Protein AF-A0A7H9HVL0-F1 (afdb_monomer_lite)

Secondary structure (DSSP, 8-state):
-PPPHHHHHHHHHHHHHTT-HHHHHHHHHHHHHH-TT-HHHHHHHHHHHHHTT-HHHHHHHHHHHHHHHTTS---HHHHHHHHHHHHHHHHHHHTSPP------------S--GGGTT-

Radius of gyration: 23.2 Å; chains: 1; bounding box: 55×38×78 Å

Organism: NCBI:txid48254

InterPro domains:
  IPR011990 Tetratricopeptide-like helical domain superfamily [G3DSA:1.25.40.10] (3-116)
  IPR011990 Tetratricopeptide-like helical domain superfamily [SSF48452] (6-68)
  IPR019734 Tetratricopeptide repeat [SM00028] (5-38)
  IPR019734 Tetratricopeptide repeat [SM00028] (39-72)

Foldseek 3Di:
DPQDLVNLQVQLVVCVVVVVLVVSLVSLVVNCVRPVLALVSLLSNLVSCLSVLVLVVSLVSLVSSVVSCVVPDDDPVSVVSNVSSVVSNVSSVVSDPDPPDDPDPPDPPVDDPPVVVPD

Structure (mmCIF, N/CA/C/O backbone):
data_AF-A0A7H9HVL0-F1
#
_entry.id   AF-A0A7H9HVL0-F1
#
loop_
_atom_site.group_PDB
_atom_site.id
_atom_site.type_symbol
_atom_site.label_atom_id
_atom_site.label_alt_id
_atom_site.label_comp_id
_atom_site.label_asym_id
_atom_site.label_entity_id
_atom_site.label_seq_id
_atom_site.pdbx_PDB_ins_code
_atom_site.Cartn_x
_atom_site.Cartn_y
_atom_site.Cartn_z
_atom_site.occupancy
_atom_site.B_iso_or_equiv
_atom_site.auth_seq_id
_atom_site.auth_comp_id
_atom_site.auth_asym_id
_atom_site.auth_atom_id
_atom_site.pdbx_PDB_model_num
ATOM 1 N N . MET A 1 1 ? -5.605 -8.099 -24.402 1.00 42.94 1 MET A N 1
ATOM 2 C CA . MET A 1 1 ? -4.333 -7.391 -24.138 1.00 42.94 1 MET A CA 1
ATOM 3 C C . MET A 1 1 ? -3.933 -7.669 -22.699 1.00 42.94 1 MET A C 1
ATOM 5 O O . MET A 1 1 ? -4.710 -7.339 -21.813 1.00 42.94 1 MET A O 1
ATOM 9 N N . SER A 1 2 ? -2.788 -8.314 -22.465 1.00 61.78 2 SER A N 1
ATOM 10 C CA . SER A 1 2 ? -2.241 -8.453 -21.109 1.00 61.78 2 SER A CA 1
ATOM 11 C C . SER A 1 2 ? -1.819 -7.065 -20.620 1.00 61.78 2 SER A C 1
ATOM 13 O O . SER A 1 2 ? -1.015 -6.403 -21.275 1.00 61.78 2 SER A O 1
ATOM 15 N N . THR A 1 3 ? -2.424 -6.562 -19.547 1.00 77.12 3 THR A N 1
ATOM 16 C CA . THR A 1 3 ? -2.031 -5.280 -18.948 1.00 77.12 3 THR A CA 1
ATOM 17 C C . THR A 1 3 ? -0.738 -5.472 -18.165 1.00 77.12 3 THR A C 1
ATOM 19 O O . THR A 1 3 ? -0.702 -6.298 -17.257 1.00 77.12 3 THR A O 1
ATOM 22 N N . THR A 1 4 ? 0.314 -4.725 -18.505 1.00 94.56 4 THR A N 1
ATOM 23 C CA . THR A 1 4 ? 1.609 -4.786 -17.812 1.00 94.56 4 THR A CA 1
ATOM 24 C C . THR A 1 4 ? 1.547 -4.105 -16.444 1.00 94.56 4 THR A C 1
ATOM 26 O O . THR A 1 4 ? 0.678 -3.264 -16.195 1.00 94.56 4 THR A O 1
ATOM 29 N N . PHE A 1 5 ? 2.491 -4.440 -15.559 1.00 95.31 5 PHE A N 1
ATOM 30 C CA . PHE A 1 5 ? 2.599 -3.817 -14.238 1.00 95.31 5 PHE A CA 1
ATOM 31 C C . PHE A 1 5 ? 2.673 -2.287 -14.331 1.00 95.31 5 PHE A C 1
ATOM 33 O O . PHE A 1 5 ? 1.921 -1.594 -13.644 1.00 95.31 5 PHE A O 1
ATOM 40 N N . ASP A 1 6 ? 3.528 -1.761 -15.214 1.00 95.19 6 ASP A N 1
ATOM 41 C CA . ASP A 1 6 ? 3.696 -0.317 -15.387 1.00 95.19 6 ASP A CA 1
ATOM 42 C C . ASP A 1 6 ? 2.433 0.354 -15.927 1.00 95.19 6 ASP A C 1
ATOM 44 O O . ASP A 1 6 ? 2.021 1.378 -15.389 1.00 95.19 6 ASP A O 1
ATOM 48 N N . ALA A 1 7 ? 1.739 -0.263 -16.889 1.00 95.75 7 ALA A N 1
ATOM 49 C CA . ALA A 1 7 ? 0.478 0.274 -17.396 1.00 95.75 7 ALA A CA 1
ATOM 50 C C . ALA A 1 7 ? -0.607 0.333 -16.304 1.00 95.75 7 ALA A C 1
ATOM 52 O O . ALA A 1 7 ? -1.345 1.317 -16.210 1.00 95.75 7 ALA A O 1
ATOM 53 N N . CYS A 1 8 ? -0.705 -0.698 -15.456 1.00 96.19 8 CYS A N 1
ATOM 54 C CA . CYS A 1 8 ? -1.607 -0.688 -14.302 1.00 96.19 8 CYS A CA 1
ATOM 55 C C . CYS A 1 8 ? -1.212 0.400 -13.296 1.00 96.19 8 CYS A C 1
ATOM 57 O O . CYS A 1 8 ? -2.070 1.159 -12.845 1.00 96.19 8 CYS A O 1
ATOM 59 N N . LYS A 1 9 ? 0.082 0.526 -12.988 1.00 96.88 9 LYS A N 1
ATOM 60 C CA . LYS A 1 9 ? 0.606 1.517 -12.043 1.00 96.88 9 LYS A CA 1
ATOM 61 C C . LYS A 1 9 ? 0.334 2.939 -12.529 1.00 96.88 9 LYS A C 1
ATOM 63 O O . LYS A 1 9 ? -0.106 3.772 -11.740 1.00 96.88 9 LYS A O 1
ATOM 68 N N . ASP A 1 10 ? 0.543 3.218 -13.810 1.00 97.69 10 ASP A N 1
ATOM 69 C CA . ASP A 1 10 ? 0.347 4.549 -14.386 1.00 97.69 10 ASP A CA 1
ATOM 70 C C . ASP A 1 10 ? -1.133 4.939 -14.442 1.00 97.69 10 ASP A C 1
ATOM 72 O O . ASP A 1 10 ? -1.490 6.085 -14.138 1.00 97.69 10 ASP A O 1
ATOM 76 N N . ARG A 1 11 ? -2.019 3.977 -14.735 1.00 97.62 11 ARG A N 1
ATOM 77 C CA . ARG A 1 11 ? -3.471 4.176 -14.609 1.00 97.62 11 ARG A CA 1
ATOM 78 C C . ARG A 1 11 ? -3.879 4.429 -13.163 1.00 97.62 11 ARG A C 1
ATOM 80 O O . ARG A 1 11 ? -4.550 5.424 -12.905 1.00 97.62 11 ARG A O 1
ATOM 87 N N . GLY A 1 12 ? -3.393 3.622 -12.220 1.00 97.81 12 GLY A N 1
ATOM 88 C CA . GLY A 1 12 ? -3.626 3.825 -10.788 1.00 97.81 12 GLY A CA 1
ATOM 89 C C . GLY A 1 12 ? -3.175 5.209 -10.318 1.00 97.81 12 GLY A C 1
ATOM 90 O O . GLY A 1 12 ? -3.945 5.926 -9.684 1.00 97.81 12 GLY A O 1
ATOM 91 N N . ASN A 1 13 ? -1.980 5.647 -10.725 1.00 98.19 13 ASN A N 1
ATOM 92 C CA . ASN A 1 13 ? -1.452 6.980 -10.417 1.00 98.19 13 ASN A CA 1
ATOM 93 C C . ASN A 1 13 ? -2.310 8.103 -11.017 1.00 98.19 13 ASN A C 1
ATOM 95 O O . ASN A 1 13 ? -2.409 9.189 -10.446 1.00 98.19 13 ASN A O 1
ATOM 99 N N . THR A 1 14 ? -2.903 7.881 -12.188 1.00 98.44 14 THR A N 1
ATOM 100 C CA . THR A 1 14 ? -3.779 8.859 -12.845 1.00 98.44 14 THR A CA 1
ATOM 101 C C . THR A 1 14 ? -5.117 8.967 -12.120 1.00 98.44 14 THR A C 1
ATOM 103 O O . THR A 1 14 ? -5.498 10.071 -11.738 1.00 98.44 14 THR A O 1
ATOM 106 N N . CYS A 1 15 ? -5.768 7.842 -11.814 1.00 98.25 15 CYS A N 1
ATOM 107 C CA . CYS A 1 15 ? -6.984 7.823 -10.999 1.00 98.25 15 CYS A CA 1
ATOM 108 C C . CYS A 1 15 ? -6.742 8.450 -9.616 1.00 98.25 15 CYS A C 1
ATOM 110 O O . CYS A 1 15 ? -7.546 9.259 -9.159 1.00 98.25 15 CYS A O 1
ATOM 112 N N . PHE A 1 16 ? -5.600 8.153 -8.983 1.00 98.19 16 PHE A N 1
ATOM 113 C CA . PHE A 1 16 ? -5.240 8.705 -7.677 1.00 98.19 16 PHE A CA 1
ATOM 114 C C . PHE A 1 16 ? -5.085 10.229 -7.711 1.00 98.19 16 PHE A C 1
ATOM 116 O O . PHE A 1 16 ? -5.609 10.921 -6.841 1.00 98.19 16 PHE A O 1
ATOM 123 N N . ARG A 1 17 ? -4.395 10.770 -8.727 1.00 98.38 17 ARG A N 1
ATOM 124 C CA . ARG A 1 17 ? -4.251 12.226 -8.922 1.00 98.38 17 ARG A CA 1
ATOM 125 C C . ARG A 1 17 ? -5.597 12.914 -9.154 1.00 98.38 17 ARG A C 1
ATOM 127 O O . ARG A 1 17 ? -5.790 14.026 -8.679 1.00 98.38 17 ARG A O 1
ATOM 134 N N . ASN A 1 18 ? -6.532 12.220 -9.797 1.00 98.31 18 ASN A N 1
ATOM 135 C CA . ASN A 1 18 ? -7.906 12.680 -9.998 1.00 98.31 18 ASN A CA 1
ATOM 136 C C . ASN A 1 18 ? -8.810 12.455 -8.773 1.00 98.31 18 ASN A C 1
ATOM 138 O O . ASN A 1 18 ? -10.017 12.648 -8.867 1.00 98.31 18 ASN A O 1
ATOM 142 N N . GLN A 1 19 ? -8.250 12.027 -7.635 1.00 97.88 19 GLN A N 1
ATOM 143 C CA . GLN A 1 19 ? -8.974 11.701 -6.401 1.00 97.88 19 GLN A CA 1
ATOM 144 C C . GLN A 1 19 ? -10.007 10.569 -6.551 1.00 97.88 19 GLN A C 1
ATOM 146 O O . GLN A 1 19 ? -10.801 10.325 -5.643 1.00 97.88 19 GLN A O 1
ATOM 151 N N . ASN A 1 20 ? -9.968 9.817 -7.655 1.00 98.31 20 ASN A N 1
ATOM 152 C CA . ASN A 1 20 ? -10.786 8.625 -7.841 1.00 98.31 20 ASN A CA 1
ATOM 153 C C . ASN A 1 20 ? -10.122 7.422 -7.154 1.00 98.31 20 ASN A C 1
ATOM 155 O O . ASN A 1 20 ? -9.535 6.547 -7.795 1.00 98.31 20 ASN A O 1
ATOM 159 N N . TYR A 1 21 ? -10.164 7.410 -5.821 1.00 98.31 21 TYR A N 1
ATOM 160 C CA . TYR A 1 21 ? -9.428 6.438 -5.010 1.00 98.31 21 TYR A CA 1
ATOM 161 C C . TYR A 1 21 ? -9.948 5.002 -5.151 1.00 98.31 21 TYR A C 1
ATOM 163 O O . TYR A 1 21 ? -9.156 4.068 -5.040 1.00 98.31 21 TYR A O 1
ATOM 171 N N . LEU A 1 22 ? -11.244 4.812 -5.426 1.00 98.38 22 LEU A N 1
ATOM 172 C CA . LEU A 1 22 ? -11.819 3.485 -5.681 1.00 98.38 22 LEU A CA 1
ATOM 173 C C . LEU A 1 22 ? -11.258 2.881 -6.970 1.00 98.38 22 LEU A C 1
ATOM 175 O O . LEU A 1 22 ? -10.809 1.739 -6.975 1.00 98.38 22 LEU A O 1
ATOM 179 N N . GLU A 1 23 ? -11.226 3.654 -8.055 1.00 98.06 23 GLU A N 1
ATOM 180 C CA . GLU A 1 23 ? -10.666 3.169 -9.317 1.00 98.06 23 GLU A CA 1
ATOM 181 C C . GLU A 1 23 ? -9.142 3.003 -9.233 1.00 98.06 23 GLU A C 1
ATOM 183 O O . GLU A 1 23 ? -8.592 2.021 -9.734 1.00 98.06 23 GLU A O 1
ATOM 188 N N . ALA A 1 24 ? -8.451 3.914 -8.537 1.00 98.56 24 ALA A N 1
ATOM 189 C CA . ALA A 1 24 ? -7.021 3.778 -8.269 1.00 98.56 24 ALA A CA 1
ATOM 190 C C . ALA A 1 24 ? -6.709 2.469 -7.529 1.00 98.56 24 ALA A C 1
ATOM 192 O O . ALA A 1 24 ? -5.771 1.763 -7.904 1.00 98.56 24 ALA A O 1
ATOM 193 N N . LEU A 1 25 ? -7.526 2.115 -6.530 1.00 98.56 25 LEU A N 1
ATOM 194 C CA . LEU A 1 25 ? -7.403 0.864 -5.790 1.00 98.56 25 LEU A CA 1
ATOM 195 C C . LEU A 1 25 ? -7.520 -0.353 -6.717 1.00 98.56 25 LEU A C 1
ATOM 197 O O . LEU A 1 25 ? -6.644 -1.208 -6.676 1.00 98.56 25 LEU A O 1
ATOM 201 N N . VAL A 1 26 ? -8.511 -0.384 -7.617 1.00 98.31 26 VAL A N 1
ATOM 202 C CA . VAL A 1 26 ? -8.675 -1.475 -8.600 1.00 98.31 26 VAL A CA 1
ATOM 203 C C . VAL A 1 26 ? -7.428 -1.642 -9.473 1.00 98.31 26 VAL A C 1
ATOM 205 O O . VAL A 1 26 ? -7.001 -2.764 -9.756 1.00 98.31 26 VAL A O 1
ATOM 208 N N . TRP A 1 27 ? -6.817 -0.542 -9.916 1.00 98.31 27 TRP A N 1
ATOM 209 C CA . TRP A 1 27 ? -5.594 -0.609 -10.717 1.00 98.31 27 TRP A CA 1
ATOM 210 C C . TRP A 1 27 ? -4.381 -1.077 -9.911 1.00 98.31 27 TRP A C 1
ATOM 212 O O . TRP A 1 27 ? -3.589 -1.870 -10.423 1.00 98.31 27 TRP A O 1
ATOM 222 N N . TYR A 1 28 ? -4.241 -0.657 -8.654 1.00 98.25 28 TYR A N 1
ATOM 223 C CA . TYR A 1 28 ? -3.162 -1.150 -7.798 1.00 98.25 28 TYR A CA 1
ATOM 224 C C . TYR A 1 28 ? -3.370 -2.602 -7.348 1.00 98.25 28 TYR A C 1
ATOM 226 O O . TYR A 1 28 ? -2.385 -3.328 -7.244 1.00 98.25 28 TYR A O 1
ATOM 234 N N . ASP A 1 29 ? -4.606 -3.074 -7.180 1.00 98.19 29 ASP A N 1
ATOM 235 C CA . ASP A 1 29 ? -4.902 -4.497 -6.956 1.00 98.19 29 ASP A CA 1
ATOM 236 C C . ASP A 1 29 ? -4.469 -5.346 -8.162 1.00 98.19 29 ASP A C 1
ATOM 238 O O . ASP A 1 29 ? -3.901 -6.430 -8.003 1.00 98.19 29 ASP A O 1
ATOM 242 N N . LYS A 1 30 ? -4.631 -4.827 -9.388 1.00 97.75 30 LYS A N 1
ATOM 243 C CA . LYS A 1 30 ? -4.057 -5.460 -10.588 1.00 97.75 30 LYS A CA 1
ATOM 244 C C . LYS A 1 30 ? -2.528 -5.450 -10.568 1.00 97.75 30 LYS A C 1
ATOM 246 O O . LYS A 1 30 ? -1.935 -6.455 -10.941 1.00 97.75 30 LYS A O 1
ATOM 251 N N . CYS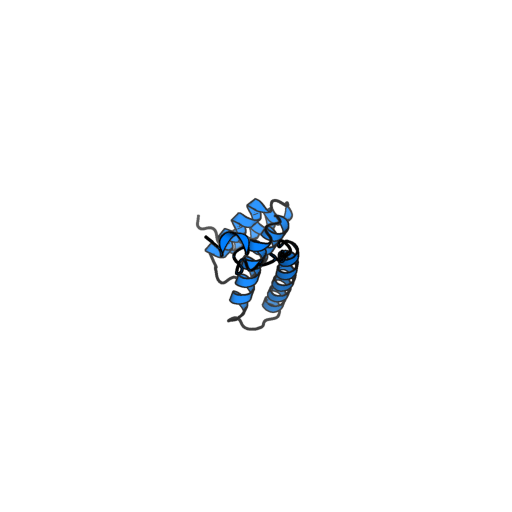 A 1 31 ? -1.878 -4.372 -10.115 1.00 97.56 31 CYS A N 1
ATOM 252 C CA . CYS A 1 31 ? -0.421 -4.368 -9.918 1.00 97.56 31 CYS A CA 1
ATOM 253 C C . CYS A 1 31 ? 0.022 -5.473 -8.953 1.00 97.56 31 CYS A C 1
ATOM 255 O O . CYS A 1 31 ? 0.956 -6.197 -9.274 1.00 97.56 31 CYS A O 1
ATOM 257 N N . VAL A 1 32 ? -0.665 -5.626 -7.814 1.00 97.50 32 VAL A N 1
ATOM 258 C CA . VAL A 1 32 ? -0.387 -6.694 -6.838 1.00 97.50 32 VAL A CA 1
ATOM 259 C C . VAL A 1 32 ? -0.635 -8.079 -7.441 1.00 97.50 32 VAL A C 1
ATOM 261 O O . VAL A 1 32 ? 0.120 -9.001 -7.169 1.00 97.50 32 VAL A O 1
ATOM 264 N N . SER A 1 33 ? -1.650 -8.234 -8.292 1.00 97.19 33 SER A N 1
ATOM 265 C CA . SER A 1 33 ? -1.929 -9.509 -8.971 1.00 97.19 33 SER A CA 1
ATOM 266 C C . SER A 1 33 ? -0.845 -9.885 -9.991 1.00 97.19 33 SER A C 1
ATOM 268 O O . SER A 1 33 ? -0.567 -11.064 -10.180 1.00 97.19 33 SER A O 1
ATOM 270 N N . ILE A 1 34 ? -0.244 -8.890 -10.656 1.00 96.94 34 ILE A N 1
ATOM 271 C CA . ILE A 1 34 ? 0.833 -9.086 -11.640 1.00 96.94 34 ILE A CA 1
ATOM 272 C C . ILE A 1 34 ? 2.172 -9.348 -10.941 1.00 96.94 34 ILE A C 1
ATOM 274 O O . ILE A 1 34 ? 2.900 -10.252 -11.338 1.00 96.94 34 ILE A O 1
ATOM 278 N N . ASP A 1 35 ? 2.494 -8.558 -9.916 1.00 96.31 35 ASP A N 1
ATOM 279 C CA . ASP A 1 35 ? 3.694 -8.718 -9.097 1.00 96.31 35 ASP A CA 1
ATOM 280 C C . ASP A 1 35 ? 3.336 -8.631 -7.601 1.00 96.31 35 ASP A C 1
ATOM 282 O O . ASP A 1 35 ? 3.368 -7.545 -7.002 1.00 96.31 35 ASP A O 1
ATOM 286 N N . PRO A 1 36 ? 3.026 -9.780 -6.970 1.00 96.69 36 PRO A N 1
ATOM 287 C CA . PRO A 1 36 ? 2.702 -9.842 -5.545 1.00 96.69 36 PRO A CA 1
ATOM 288 C C . PRO A 1 36 ? 3.873 -9.474 -4.626 1.00 96.69 36 PRO A C 1
ATOM 290 O O . PRO A 1 36 ? 3.662 -9.186 -3.439 1.00 96.69 36 PRO A O 1
ATOM 293 N N . ALA A 1 37 ? 5.104 -9.508 -5.149 1.00 95.88 37 ALA A N 1
ATOM 294 C CA . ALA A 1 37 ? 6.320 -9.186 -4.420 1.00 95.88 37 ALA A CA 1
ATOM 295 C C . ALA A 1 37 ? 6.651 -7.688 -4.461 1.00 95.88 37 ALA A C 1
ATOM 297 O O . ALA A 1 37 ? 7.521 -7.252 -3.712 1.00 95.88 37 ALA A O 1
ATOM 298 N N . SER A 1 38 ? 5.951 -6.882 -5.266 1.00 96.69 38 SER A N 1
ATOM 299 C CA . SER A 1 38 ? 6.227 -5.451 -5.390 1.00 96.69 38 SER A CA 1
ATOM 300 C C . SER A 1 38 ? 5.845 -4.668 -4.125 1.00 96.69 38 SER A C 1
ATOM 302 O O . SER A 1 38 ? 4.656 -4.423 -3.881 1.00 96.69 38 SER A O 1
ATOM 304 N N . PRO A 1 39 ? 6.808 -4.145 -3.340 1.00 97.00 39 PRO A N 1
ATOM 305 C CA . PRO A 1 39 ? 6.481 -3.318 -2.179 1.00 97.00 39 PRO A CA 1
ATOM 306 C C . PRO A 1 39 ? 5.862 -1.973 -2.592 1.00 97.00 39 PRO A C 1
ATOM 308 O O . PRO A 1 39 ? 5.126 -1.359 -1.820 1.00 97.00 39 PRO A O 1
ATOM 311 N N . VAL A 1 40 ? 6.117 -1.513 -3.825 1.00 96.81 40 VAL A N 1
ATOM 312 C CA . VAL A 1 40 ? 5.524 -0.290 -4.386 1.00 96.81 40 VAL A CA 1
ATOM 313 C C . VAL A 1 40 ? 4.023 -0.457 -4.601 1.00 96.81 40 VAL A C 1
ATOM 315 O O . VAL A 1 40 ? 3.264 0.444 -4.239 1.00 96.81 40 VAL A O 1
ATOM 318 N N . ALA A 1 41 ? 3.593 -1.597 -5.152 1.00 97.69 41 ALA A N 1
ATOM 319 C CA . ALA A 1 41 ? 2.179 -1.876 -5.393 1.00 97.69 41 ALA A CA 1
ATOM 320 C C . ALA A 1 41 ? 1.386 -1.874 -4.079 1.00 97.69 41 ALA A C 1
ATOM 322 O O . ALA A 1 41 ? 0.413 -1.131 -3.952 1.00 97.69 41 ALA A O 1
ATOM 323 N N . HIS A 1 42 ? 1.884 -2.591 -3.066 1.00 98.38 42 HIS A N 1
ATOM 324 C CA . HIS A 1 42 ? 1.319 -2.602 -1.711 1.00 98.38 42 HIS A CA 1
ATOM 325 C C . HIS A 1 42 ? 1.274 -1.210 -1.080 1.00 98.38 42 HIS A C 1
ATOM 327 O O . HIS A 1 42 ? 0.260 -0.798 -0.521 1.00 98.38 42 HIS A O 1
ATOM 333 N N . SER A 1 43 ? 2.348 -0.432 -1.231 1.00 98.31 43 SER A N 1
ATOM 334 C CA . SER A 1 43 ? 2.413 0.927 -0.695 1.00 98.31 43 SER A CA 1
ATOM 335 C C . SER A 1 43 ? 1.368 1.855 -1.325 1.00 98.31 43 SER A C 1
ATOM 337 O O . SER A 1 43 ? 0.737 2.649 -0.623 1.00 98.31 43 SER A O 1
ATOM 339 N N . ASN A 1 44 ? 1.172 1.779 -2.642 1.00 98.12 44 ASN A N 1
ATOM 340 C CA . ASN A 1 44 ? 0.186 2.594 -3.354 1.00 98.12 44 ASN A CA 1
ATOM 341 C C . ASN A 1 44 ? -1.254 2.155 -3.056 1.00 98.12 44 ASN A C 1
ATOM 343 O O . ASN A 1 44 ? -2.116 3.005 -2.816 1.00 98.12 44 ASN A O 1
ATOM 347 N N . ARG A 1 45 ? -1.485 0.840 -2.978 1.00 98.44 45 ARG A N 1
ATOM 348 C CA . ARG A 1 45 ? -2.742 0.242 -2.518 1.00 98.44 45 ARG A CA 1
ATOM 349 C C . ARG A 1 45 ? -3.122 0.753 -1.125 1.00 98.44 45 ARG A C 1
ATOM 351 O O . ARG A 1 45 ? -4.228 1.257 -0.940 1.00 98.44 45 ARG A O 1
ATOM 358 N N . ALA A 1 46 ? -2.183 0.726 -0.178 1.00 98.56 46 ALA A N 1
ATOM 359 C CA . ALA A 1 46 ? -2.395 1.218 1.181 1.00 98.56 46 ALA A CA 1
ATOM 360 C C . ALA A 1 46 ? -2.805 2.697 1.224 1.00 98.56 46 ALA A C 1
ATOM 362 O O . ALA A 1 46 ? -3.730 3.064 1.942 1.00 98.56 46 ALA A O 1
ATOM 363 N N . MET A 1 47 ? -2.165 3.554 0.422 1.00 98.50 47 MET A N 1
ATOM 364 C CA . MET A 1 47 ? -2.530 4.973 0.366 1.00 98.50 47 MET A CA 1
ATOM 365 C C . MET A 1 47 ? -3.959 5.188 -0.158 1.00 98.50 47 MET A C 1
ATOM 367 O O . MET A 1 47 ? -4.662 6.058 0.352 1.00 98.50 47 MET A O 1
ATOM 371 N N . CYS A 1 48 ? -4.419 4.392 -1.128 1.00 98.50 48 CYS A N 1
ATOM 372 C CA . CYS A 1 48 ? -5.813 4.454 -1.582 1.00 98.50 48 CYS A CA 1
ATOM 373 C C . CYS A 1 48 ? -6.779 4.063 -0.463 1.00 98.50 48 CYS A C 1
ATOM 375 O O . CYS A 1 48 ? -7.751 4.770 -0.220 1.00 98.50 48 CYS A O 1
ATOM 377 N N . LEU A 1 49 ? -6.481 2.981 0.258 1.00 98.62 49 LEU A N 1
ATOM 378 C CA . LEU A 1 49 ? -7.306 2.506 1.370 1.00 98.62 49 LEU A CA 1
ATOM 379 C C . LEU A 1 49 ? -7.393 3.539 2.504 1.00 98.62 49 LEU A C 1
ATOM 381 O O . LEU A 1 49 ? -8.483 3.772 3.021 1.00 98.62 49 LEU A O 1
ATOM 385 N N . ILE A 1 50 ? -6.294 4.238 2.815 1.00 98.56 50 ILE A N 1
ATOM 386 C CA . ILE A 1 50 ? -6.287 5.364 3.767 1.00 98.56 50 ILE A CA 1
ATOM 387 C C . ILE A 1 50 ? -7.219 6.481 3.295 1.00 98.56 50 ILE A C 1
ATOM 389 O O . ILE A 1 50 ? -8.040 6.966 4.069 1.00 98.56 50 ILE A O 1
ATOM 393 N N . LYS A 1 51 ? -7.130 6.880 2.020 1.00 98.31 51 LYS A N 1
ATOM 394 C CA . LYS A 1 51 ? -8.000 7.923 1.448 1.00 98.31 51 LYS A CA 1
ATOM 395 C C . LYS A 1 51 ? -9.477 7.528 1.420 1.00 98.31 51 LYS A C 1
ATOM 397 O O . LYS A 1 51 ? -10.330 8.406 1.441 1.00 98.31 51 LYS A O 1
ATOM 402 N N . LEU A 1 52 ? -9.765 6.229 1.416 1.00 98.00 52 LEU A N 1
ATOM 403 C CA . LEU A 1 52 ? -11.110 5.663 1.503 1.00 98.00 52 LEU A CA 1
ATOM 404 C C . LEU A 1 52 ? -11.584 5.428 2.950 1.00 98.00 52 LEU A C 1
ATOM 406 O O . LEU A 1 52 ? -12.680 4.913 3.139 1.00 98.00 52 LEU A O 1
ATOM 410 N N . GLY A 1 53 ? -10.774 5.743 3.968 1.00 97.06 53 GLY A N 1
ATOM 411 C CA . GLY A 1 53 ? -11.116 5.493 5.375 1.00 97.06 53 GLY A CA 1
ATOM 412 C C . GLY A 1 53 ? -11.086 4.014 5.782 1.00 97.06 53 GLY A C 1
ATOM 413 O O . GLY A 1 53 ? -11.520 3.662 6.875 1.00 97.06 53 GLY A O 1
ATOM 414 N N . ARG A 1 54 ? -10.556 3.126 4.931 1.00 97.38 54 ARG A N 1
ATOM 415 C CA . ARG A 1 54 ? -10.478 1.677 5.171 1.00 97.38 54 ARG A CA 1
ATOM 416 C C . ARG A 1 54 ? -9.226 1.332 5.978 1.00 97.38 54 ARG A C 1
ATOM 418 O O . ARG A 1 54 ? -8.299 0.704 5.469 1.00 97.38 54 ARG A O 1
ATOM 425 N N . GLY A 1 55 ? -9.198 1.780 7.235 1.00 96.75 55 GLY A N 1
ATOM 426 C CA . GLY A 1 55 ? -8.064 1.636 8.159 1.00 96.75 55 GLY A CA 1
ATOM 427 C C . GLY A 1 55 ? -7.516 0.208 8.289 1.00 96.75 55 GLY A C 1
ATOM 428 O O . GLY A 1 55 ? -6.325 0.013 8.038 1.00 96.75 55 GLY A O 1
ATOM 429 N N . PRO A 1 56 ? -8.355 -0.801 8.603 1.00 96.62 56 PRO A N 1
ATOM 430 C CA . PRO A 1 56 ? -7.899 -2.186 8.744 1.00 96.62 56 PRO A CA 1
ATOM 431 C C . PRO A 1 56 ? -7.216 -2.727 7.481 1.00 96.62 56 PRO A C 1
ATOM 433 O O . PRO A 1 56 ? -6.097 -3.230 7.542 1.00 96.62 56 PRO A O 1
ATOM 436 N N . ASP A 1 57 ? -7.833 -2.531 6.314 1.00 97.69 57 ASP A N 1
ATOM 437 C CA . ASP A 1 57 ? -7.277 -3.000 5.041 1.00 97.69 57 ASP A CA 1
ATOM 438 C C . ASP A 1 57 ? -5.975 -2.268 4.684 1.00 97.69 57 ASP A C 1
ATOM 440 O O . ASP A 1 57 ? -5.036 -2.862 4.148 1.00 97.69 57 ASP A O 1
ATOM 444 N N . ALA A 1 58 ? -5.907 -0.964 4.978 1.00 98.31 58 ALA A N 1
ATOM 445 C CA . ALA A 1 58 ? -4.707 -0.164 4.770 1.00 98.31 58 ALA A CA 1
ATOM 446 C C . ALA A 1 58 ? -3.539 -0.649 5.636 1.00 98.31 58 ALA A C 1
ATOM 448 O O . ALA A 1 58 ? -2.401 -0.691 5.159 1.00 98.31 58 ALA A O 1
ATOM 449 N N . GLN A 1 59 ? -3.813 -1.029 6.888 1.00 98.06 59 GLN A N 1
ATOM 450 C CA . GLN A 1 59 ? -2.816 -1.597 7.789 1.00 98.06 59 GLN A CA 1
ATOM 451 C C . GLN A 1 59 ? -2.269 -2.910 7.225 1.00 98.06 59 GLN A C 1
ATOM 453 O O . GLN A 1 59 ? -1.048 -3.054 7.131 1.00 98.06 59 GLN A O 1
ATOM 458 N N . THR A 1 60 ? -3.147 -3.823 6.799 1.00 98.19 60 THR A N 1
ATOM 459 C CA . THR A 1 60 ? -2.743 -5.092 6.179 1.00 98.19 60 THR A CA 1
ATOM 460 C C . THR A 1 60 ? -1.867 -4.849 4.951 1.00 98.19 60 THR A C 1
ATOM 462 O O . THR A 1 60 ? -0.760 -5.375 4.884 1.00 98.19 60 THR A O 1
ATOM 465 N N . ALA A 1 61 ? -2.280 -3.963 4.039 1.00 98.25 61 ALA A N 1
ATOM 466 C CA . ALA A 1 61 ? -1.496 -3.635 2.845 1.00 98.25 61 ALA A CA 1
ATOM 467 C C . ALA A 1 61 ? -0.106 -3.057 3.184 1.00 98.25 61 ALA A C 1
ATOM 469 O O . ALA A 1 61 ? 0.889 -3.363 2.524 1.00 98.25 61 ALA A O 1
ATOM 470 N N . CYS A 1 62 ? -0.007 -2.224 4.227 1.00 98.50 62 CYS A N 1
ATOM 471 C CA . CYS A 1 62 ? 1.285 -1.707 4.682 1.00 98.50 62 CYS A CA 1
ATOM 472 C C . CYS A 1 62 ? 2.189 -2.821 5.219 1.00 98.50 62 CYS A C 1
ATOM 474 O O . CYS A 1 62 ? 3.380 -2.846 4.907 1.00 98.50 62 CYS A O 1
ATOM 476 N N . GLN A 1 63 ? 1.632 -3.729 6.022 1.00 98.44 63 GLN A N 1
ATOM 477 C CA . GLN A 1 63 ? 2.362 -4.862 6.586 1.00 98.44 63 GLN A CA 1
ATOM 478 C C . GLN A 1 63 ? 2.855 -5.795 5.479 1.00 98.44 63 GLN A C 1
ATOM 480 O O . GLN A 1 63 ? 4.043 -6.096 5.438 1.00 98.44 63 GLN A O 1
ATOM 485 N N . GLU A 1 64 ? 1.998 -6.152 4.522 1.00 98.12 64 GLU A N 1
ATOM 486 C CA . GLU A 1 64 ? 2.376 -6.949 3.350 1.00 98.12 64 GLU A CA 1
ATOM 487 C C . GLU A 1 64 ? 3.532 -6.301 2.579 1.00 98.12 64 GLU A C 1
ATOM 489 O O . GLU A 1 64 ? 4.539 -6.954 2.303 1.00 98.12 64 GLU A O 1
ATOM 494 N N . GLY A 1 65 ? 3.449 -4.996 2.299 1.00 98.00 65 GLY A N 1
ATOM 495 C CA . GLY A 1 65 ? 4.527 -4.264 1.632 1.00 98.00 65 GLY A CA 1
ATOM 496 C C . GLY A 1 65 ? 5.851 -4.280 2.407 1.00 98.00 65 GLY A C 1
ATOM 497 O O . GLY A 1 65 ? 6.916 -4.396 1.800 1.00 98.00 65 GLY A O 1
ATOM 498 N N . LEU A 1 66 ? 5.804 -4.188 3.740 1.00 97.94 66 LEU A N 1
ATOM 499 C CA . LEU A 1 66 ? 6.992 -4.276 4.598 1.00 97.94 66 LEU A CA 1
ATOM 500 C C . LEU A 1 66 ? 7.575 -5.693 4.629 1.00 97.94 66 LEU A C 1
ATOM 502 O O . LEU A 1 66 ? 8.796 -5.838 4.603 1.00 97.94 66 LEU A O 1
ATOM 506 N N . GLU A 1 67 ? 6.732 -6.727 4.630 1.00 97.81 67 GLU A N 1
ATOM 507 C CA . GLU A 1 67 ? 7.165 -8.124 4.526 1.00 97.81 67 GLU A CA 1
ATOM 508 C C . GLU A 1 67 ? 7.889 -8.384 3.202 1.00 97.81 67 GLU A C 1
ATOM 510 O O . GLU A 1 67 ? 8.950 -9.009 3.193 1.00 97.81 67 GLU A O 1
ATOM 515 N N . ARG A 1 68 ? 7.389 -7.835 2.084 1.00 96.62 68 ARG A N 1
ATOM 516 C CA . ARG A 1 68 ? 8.054 -7.961 0.774 1.00 96.62 68 ARG A CA 1
ATOM 517 C C . ARG A 1 68 ? 9.405 -7.252 0.691 1.00 96.62 68 ARG A C 1
ATOM 519 O O . ARG A 1 68 ? 10.225 -7.627 -0.139 1.00 96.62 68 ARG A O 1
ATOM 526 N N . LEU A 1 69 ? 9.671 -6.276 1.561 1.00 95.62 69 LEU A N 1
ATOM 527 C CA . LEU A 1 69 ? 10.982 -5.627 1.648 1.00 95.62 69 LEU A CA 1
ATOM 528 C C . LEU A 1 69 ? 12.026 -6.454 2.407 1.00 95.62 69 LEU A C 1
ATOM 530 O O . LEU A 1 69 ? 13.211 -6.255 2.168 1.00 95.62 69 LEU A O 1
ATOM 534 N N . LYS A 1 70 ? 11.629 -7.354 3.318 1.00 94.31 70 LYS A N 1
ATOM 535 C CA . LYS A 1 70 ? 12.573 -8.118 4.155 1.00 94.31 70 LYS A CA 1
ATOM 536 C C . LYS A 1 70 ? 13.632 -8.915 3.376 1.00 94.31 70 LYS A C 1
ATOM 538 O O . LYS A 1 70 ? 14.782 -8.868 3.801 1.00 94.31 70 LYS A O 1
ATOM 543 N N . PRO A 1 71 ? 13.303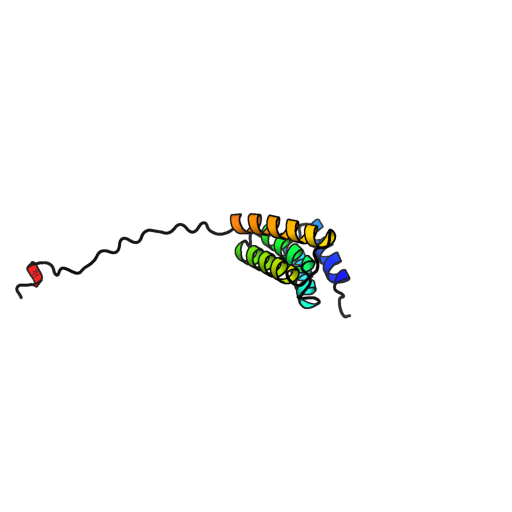 -9.633 2.282 1.00 94.75 71 PRO A N 1
ATOM 544 C CA . PRO A 1 71 ? 14.303 -10.395 1.536 1.00 94.75 71 PRO A CA 1
ATOM 545 C C . PRO A 1 71 ? 15.148 -9.533 0.583 1.00 94.75 71 PRO A C 1
ATOM 547 O O . PRO A 1 71 ? 16.061 -10.060 -0.047 1.00 94.75 71 PRO A O 1
ATOM 550 N N . LEU A 1 72 ? 14.842 -8.239 0.426 1.00 91.88 72 LEU A N 1
ATOM 551 C CA . LEU A 1 72 ? 15.510 -7.364 -0.537 1.00 91.88 72 LEU A CA 1
ATOM 552 C C . LEU A 1 72 ? 16.700 -6.627 0.102 1.00 91.88 72 LEU A C 1
ATOM 554 O O . LEU A 1 72 ? 16.642 -6.264 1.280 1.00 91.88 72 LEU A O 1
ATOM 558 N N . PRO A 1 73 ? 17.774 -6.352 -0.662 1.00 92.69 73 PRO A N 1
ATOM 559 C CA . PRO A 1 73 ? 18.901 -5.575 -0.162 1.00 92.69 73 PRO A CA 1
ATOM 560 C C . PRO A 1 73 ? 18.471 -4.145 0.183 1.00 92.69 73 PRO A C 1
ATOM 562 O O . PRO A 1 73 ? 17.593 -3.562 -0.453 1.00 92.69 73 PRO A O 1
ATOM 565 N N . ALA A 1 74 ? 19.116 -3.547 1.181 1.00 91.56 74 ALA A N 1
ATOM 566 C CA . ALA A 1 74 ? 18.832 -2.177 1.590 1.00 91.56 74 ALA A CA 1
ATOM 567 C C . ALA A 1 74 ? 19.418 -1.168 0.585 1.00 91.56 74 ALA A C 1
ATOM 569 O O . ALA A 1 74 ? 20.535 -0.687 0.755 1.00 91.56 74 ALA A O 1
ATOM 570 N N . THR A 1 75 ? 18.659 -0.842 -0.462 1.00 95.50 75 THR A N 1
ATOM 571 C CA . THR A 1 75 ? 18.999 0.242 -1.397 1.00 95.50 75 THR A CA 1
ATOM 572 C C . THR A 1 75 ? 18.317 1.557 -0.995 1.00 95.50 75 THR A C 1
ATOM 574 O O . THR A 1 75 ? 17.255 1.526 -0.358 1.00 9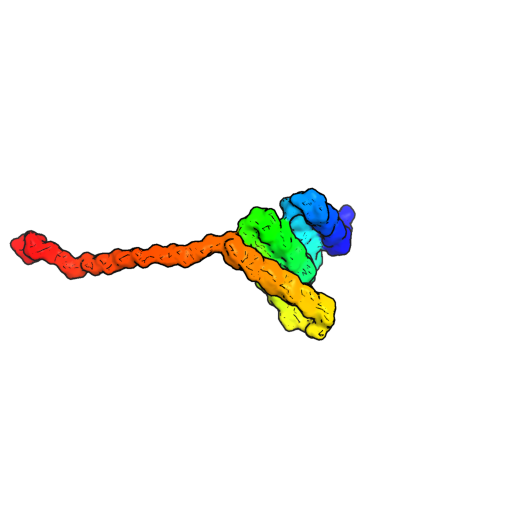5.50 75 THR A O 1
ATOM 577 N N . PRO A 1 76 ? 18.862 2.730 -1.373 1.00 96.06 76 PRO A N 1
ATOM 578 C CA . PRO A 1 76 ? 18.224 4.022 -1.104 1.00 96.06 76 PRO A CA 1
ATOM 579 C C . PRO A 1 76 ? 16.779 4.115 -1.626 1.00 96.06 76 PRO A C 1
ATOM 581 O O . PRO A 1 76 ? 15.914 4.728 -0.996 1.00 96.06 76 PRO A O 1
ATOM 584 N N . GLU A 1 77 ? 16.482 3.479 -2.759 1.00 92.38 77 GLU A N 1
ATOM 585 C CA . GLU A 1 77 ? 15.148 3.436 -3.367 1.00 92.38 77 GLU A CA 1
ATOM 586 C C . GLU A 1 77 ? 14.170 2.643 -2.494 1.00 92.38 77 GLU A C 1
ATOM 588 O O . GLU A 1 77 ? 13.066 3.113 -2.196 1.00 92.38 77 GLU A O 1
ATOM 593 N N . LEU A 1 78 ? 14.588 1.463 -2.029 1.00 94.56 78 LEU A N 1
ATOM 594 C CA . LEU A 1 78 ? 13.784 0.608 -1.158 1.00 94.56 78 LEU A CA 1
ATOM 595 C C . LEU A 1 78 ? 13.631 1.212 0.240 1.00 94.56 78 LEU A C 1
ATOM 597 O O . LEU A 1 78 ? 12.564 1.098 0.845 1.00 94.56 78 LEU A O 1
ATOM 601 N N . GLN A 1 79 ? 14.632 1.947 0.726 1.00 95.94 79 GLN A N 1
ATOM 602 C CA . GLN A 1 79 ? 14.538 2.684 1.983 1.00 95.94 79 GLN A CA 1
ATOM 603 C C . GLN A 1 79 ? 13.465 3.781 1.919 1.00 95.94 79 GLN A C 1
ATOM 605 O O . GLN A 1 79 ? 12.676 3.920 2.856 1.00 95.94 79 GLN A O 1
ATOM 610 N N . LYS A 1 80 ? 13.353 4.508 0.797 1.00 97.06 80 LYS A N 1
ATOM 611 C CA . LYS A 1 80 ? 12.259 5.475 0.579 1.00 97.06 80 LYS A CA 1
ATOM 612 C C . LYS A 1 80 ? 10.890 4.792 0.588 1.00 97.06 80 LYS A C 1
ATOM 614 O O . LYS A 1 80 ? 9.936 5.333 1.146 1.00 97.06 80 LYS A O 1
ATOM 619 N N . ILE A 1 81 ? 10.774 3.605 -0.012 1.00 97.06 81 ILE A N 1
ATOM 620 C CA . ILE A 1 81 ? 9.521 2.831 -0.007 1.00 97.06 81 ILE A CA 1
ATOM 621 C C . ILE A 1 81 ? 9.183 2.367 1.414 1.00 97.06 81 ILE A C 1
ATOM 623 O O . ILE A 1 81 ? 8.039 2.523 1.844 1.00 97.06 81 ILE A O 1
ATOM 627 N N . ARG A 1 82 ? 10.176 1.892 2.174 1.00 97.62 82 ARG A N 1
ATOM 628 C CA . ARG A 1 82 ? 10.021 1.524 3.587 1.00 97.62 82 ARG A CA 1
ATOM 629 C C . ARG A 1 82 ? 9.493 2.692 4.417 1.00 97.62 82 ARG A C 1
ATOM 631 O O . ARG A 1 82 ? 8.517 2.524 5.138 1.00 97.62 82 ARG A O 1
ATOM 638 N N . GLN A 1 83 ? 10.087 3.878 4.280 1.00 98.06 83 GLN A N 1
ATOM 639 C CA . GLN A 1 83 ? 9.639 5.083 4.990 1.00 98.06 83 GLN A CA 1
ATOM 640 C C . GLN A 1 83 ? 8.186 5.437 4.645 1.00 98.06 83 GLN A C 1
ATOM 642 O O . GLN A 1 83 ? 7.385 5.691 5.542 1.00 98.06 83 GLN A O 1
ATOM 647 N N . LYS A 1 84 ? 7.813 5.380 3.358 1.00 98.19 84 LYS A N 1
ATOM 648 C CA . LYS A 1 84 ? 6.425 5.603 2.920 1.00 98.19 84 LYS A CA 1
ATOM 649 C C . LYS A 1 84 ? 5.458 4.594 3.535 1.00 98.19 84 LYS A C 1
ATOM 651 O O . LYS A 1 84 ? 4.383 4.995 3.967 1.00 98.19 84 LYS A O 1
ATOM 656 N N . LEU A 1 85 ? 5.818 3.311 3.565 1.00 98.38 85 LEU A N 1
ATOM 657 C CA . LEU A 1 85 ? 4.998 2.257 4.168 1.00 98.38 85 LEU A CA 1
ATOM 658 C C . LEU A 1 85 ? 4.820 2.462 5.672 1.00 98.38 85 LEU A C 1
ATOM 660 O O . LEU A 1 85 ? 3.702 2.351 6.155 1.00 98.38 85 LEU A O 1
ATOM 664 N N . LEU A 1 86 ? 5.881 2.816 6.400 1.00 98.31 86 LEU A N 1
ATOM 665 C CA . LEU A 1 86 ? 5.802 3.083 7.840 1.00 98.31 86 LEU A CA 1
ATOM 666 C C . LEU A 1 86 ? 4.923 4.299 8.151 1.00 98.31 86 LEU A C 1
ATOM 668 O O . LEU A 1 86 ? 4.068 4.235 9.028 1.00 98.31 86 LEU A O 1
ATOM 672 N N . TYR A 1 87 ? 5.074 5.380 7.384 1.00 98.25 87 TYR A N 1
ATOM 673 C CA . TYR A 1 87 ? 4.209 6.552 7.507 1.00 98.25 87 TYR A CA 1
ATOM 674 C C . TYR A 1 87 ? 2.735 6.203 7.245 1.00 98.25 87 TYR A C 1
ATOM 676 O O . TYR A 1 87 ? 1.847 6.572 8.010 1.00 98.25 87 TYR A O 1
ATOM 684 N N . ARG A 1 88 ? 2.468 5.441 6.179 1.00 98.38 88 ARG A N 1
ATOM 685 C CA . ARG A 1 88 ? 1.115 4.984 5.821 1.00 98.38 88 ARG A CA 1
ATOM 686 C C . ARG A 1 88 ? 0.535 4.038 6.870 1.00 98.38 88 ARG A C 1
ATOM 688 O O . ARG A 1 88 ? -0.646 4.145 7.174 1.00 98.38 88 ARG A O 1
ATOM 695 N N . LEU A 1 89 ? 1.354 3.171 7.460 1.00 98.06 89 LEU A N 1
ATOM 696 C CA . LEU A 1 89 ? 0.949 2.279 8.543 1.00 98.06 89 LEU A CA 1
ATOM 697 C C . LEU A 1 89 ? 0.464 3.074 9.759 1.00 98.06 89 LEU A C 1
ATOM 699 O O . LEU A 1 89 ? -0.590 2.765 10.304 1.00 98.06 89 LEU A O 1
ATOM 703 N N . GLN A 1 90 ? 1.188 4.128 10.137 1.00 97.25 90 GLN A N 1
ATOM 704 C CA . GLN A 1 90 ? 0.783 5.006 11.233 1.00 97.25 90 GLN A CA 1
ATOM 705 C C . GLN A 1 90 ? -0.547 5.717 10.938 1.00 97.25 90 GLN A C 1
ATOM 707 O O . GLN A 1 90 ? -1.421 5.767 11.799 1.00 97.25 90 GLN A O 1
ATOM 712 N N . LEU A 1 91 ? -0.737 6.222 9.714 1.00 97.25 91 LEU A N 1
ATOM 713 C CA . LEU A 1 91 ? -2.020 6.804 9.300 1.00 97.25 91 LEU A CA 1
ATOM 714 C C . LEU A 1 91 ? -3.158 5.776 9.335 1.00 97.25 91 LEU A C 1
ATOM 716 O O . LEU A 1 91 ? -4.250 6.082 9.802 1.00 97.25 91 LEU A O 1
ATOM 720 N N . ALA A 1 92 ? -2.910 4.553 8.863 1.00 96.94 92 ALA A N 1
ATOM 721 C CA . ALA A 1 92 ? -3.898 3.479 8.888 1.00 96.94 92 ALA A CA 1
ATOM 722 C C . ALA A 1 92 ? -4.320 3.130 10.325 1.00 96.94 92 ALA A C 1
ATOM 724 O O . ALA A 1 92 ? -5.504 2.936 10.579 1.00 96.94 92 ALA A O 1
ATOM 725 N N . GLN A 1 93 ? -3.374 3.131 11.270 1.00 94.69 93 GLN A N 1
ATOM 726 C CA . GLN A 1 93 ? -3.642 2.889 12.691 1.00 94.69 93 GLN A CA 1
ATOM 727 C C . GLN A 1 93 ? -4.538 3.959 13.325 1.00 94.69 93 GLN A C 1
ATOM 729 O O . GLN A 1 93 ? -5.362 3.631 14.172 1.00 94.69 93 GLN A O 1
ATOM 734 N N . GLN A 1 94 ? -4.437 5.217 12.889 1.00 94.31 94 GLN A N 1
ATOM 735 C CA . GLN A 1 94 ? -5.321 6.294 13.358 1.00 94.31 94 GLN A CA 1
ATOM 736 C C . GLN A 1 94 ? -6.776 6.119 12.900 1.00 94.31 94 GLN A C 1
ATOM 738 O O . GLN A 1 94 ? -7.677 6.687 13.509 1.00 94.31 94 GLN A O 1
ATOM 743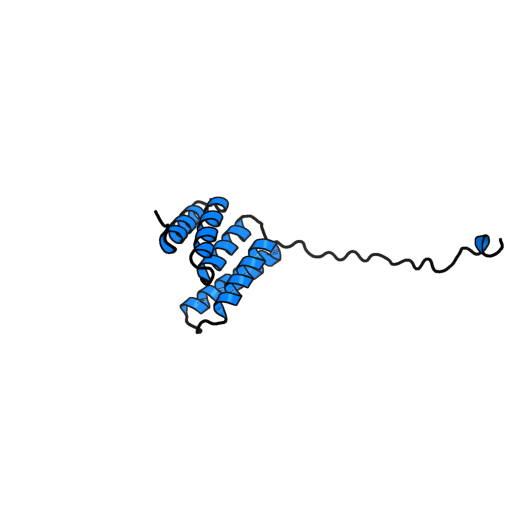 N N . LEU A 1 95 ? -7.006 5.343 11.836 1.00 94.12 95 LEU A N 1
ATOM 744 C CA . LEU A 1 95 ? -8.336 5.025 11.310 1.00 94.12 95 LEU A CA 1
ATOM 745 C C . LEU A 1 95 ? -8.943 3.769 11.947 1.00 94.12 95 LEU A C 1
ATOM 747 O O . LEU A 1 95 ? -10.090 3.430 11.652 1.00 94.12 95 LEU A O 1
ATOM 751 N N . LEU A 1 96 ? -8.186 3.044 12.774 1.00 89.25 96 LEU A N 1
ATOM 752 C CA . LEU A 1 96 ? -8.717 1.885 13.475 1.00 89.25 96 LEU A CA 1
ATOM 753 C C . LEU A 1 96 ? -9.681 2.346 14.571 1.00 89.25 96 LEU A C 1
ATOM 755 O O . LEU A 1 96 ? -9.431 3.365 15.222 1.00 89.25 96 LEU A O 1
ATOM 759 N N . PRO A 1 97 ? -10.753 1.582 14.833 1.00 81.81 97 PRO A N 1
ATOM 760 C CA . PRO A 1 97 ? -11.531 1.798 16.037 1.00 81.81 97 PRO A CA 1
ATOM 761 C C . PRO A 1 97 ? -10.593 1.670 17.241 1.00 81.81 97 PRO A C 1
ATOM 763 O O . PRO A 1 97 ? -9.932 0.645 17.420 1.00 81.81 97 PRO A O 1
ATOM 766 N N . GLN A 1 98 ? -10.520 2.727 18.053 1.00 72.69 98 GLN A N 1
ATOM 767 C CA . GLN A 1 98 ? -9.845 2.677 19.346 1.00 72.69 98 GLN A CA 1
ATOM 768 C C . GLN A 1 98 ? -10.471 1.514 20.122 1.00 72.69 98 GLN A C 1
ATOM 770 O O . GLN A 1 98 ? -11.687 1.502 20.330 1.00 72.69 98 GLN A O 1
ATOM 775 N N . GLN A 1 99 ? -9.676 0.510 20.499 1.00 57.81 99 GLN A N 1
ATOM 776 C CA . GLN A 1 99 ? -10.151 -0.562 21.369 1.00 57.81 99 GLN A CA 1
ATOM 777 C C . GLN A 1 99 ? -10.496 0.051 22.726 1.00 57.81 99 GLN A C 1
ATOM 779 O O . GLN A 1 99 ? -9.648 0.184 23.604 1.00 57.81 99 GLN A O 1
ATOM 784 N N . GLN A 1 100 ? -11.754 0.445 22.895 1.00 50.44 100 GLN A N 1
ATOM 785 C CA . GLN A 1 100 ? -12.292 0.760 24.201 1.00 50.44 100 GLN A CA 1
ATOM 786 C C . GL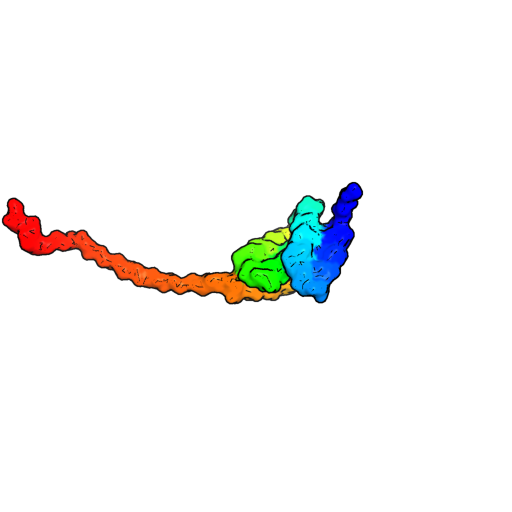N A 1 100 ? -12.677 -0.569 24.843 1.00 50.44 100 GLN A C 1
ATOM 788 O O . GLN A 1 100 ? -13.775 -1.086 24.635 1.00 50.44 100 GLN A O 1
ATOM 793 N N . TRP A 1 101 ? -11.736 -1.152 25.582 1.00 60.59 101 TRP A N 1
ATOM 794 C CA . TRP A 1 101 ? -12.040 -2.254 26.482 1.00 60.59 101 TRP A CA 1
ATOM 795 C C . TRP A 1 101 ? -13.145 -1.784 27.430 1.00 60.59 101 TRP A C 1
ATOM 797 O O . TRP A 1 101 ? -12.957 -0.841 28.198 1.00 60.59 101 TRP A O 1
ATOM 807 N N . ARG A 1 102 ? -14.327 -2.397 27.334 1.00 56.47 102 ARG A N 1
ATOM 808 C CA . ARG A 1 102 ? -15.344 -2.264 28.374 1.00 56.47 102 ARG A CA 1
ATOM 809 C C . ARG A 1 102 ? -15.009 -3.291 29.434 1.00 56.47 102 ARG A C 1
ATOM 811 O O . ARG A 1 102 ? -15.039 -4.487 29.159 1.00 56.47 102 ARG A O 1
ATOM 818 N N . GLU A 1 103 ? -14.671 -2.814 30.619 1.00 58.41 103 GLU A N 1
ATOM 819 C CA . GLU A 1 103 ? -14.550 -3.660 31.794 1.00 58.41 103 GLU A CA 1
ATOM 820 C C . GLU A 1 103 ? -15.931 -4.270 32.071 1.00 58.41 103 GLU A C 1
ATOM 822 O O . GLU A 1 103 ? -16.878 -3.580 32.450 1.00 58.41 103 GLU A O 1
ATOM 827 N N . ILE A 1 104 ? -16.092 -5.558 31.764 1.00 70.19 104 ILE A N 1
ATOM 828 C CA . ILE A 1 104 ? -17.299 -6.301 32.115 1.00 70.19 104 ILE A CA 1
ATOM 829 C C . ILE A 1 104 ? -17.078 -6.771 33.546 1.00 70.19 104 ILE A C 1
ATOM 831 O O . ILE A 1 104 ? -16.254 -7.652 33.784 1.00 70.19 104 ILE A O 1
ATOM 835 N N . ALA A 1 105 ? -17.792 -6.169 34.498 1.00 67.19 105 ALA A N 1
ATOM 836 C CA . ALA A 1 105 ? -17.777 -6.618 35.882 1.00 67.19 105 ALA A CA 1
ATOM 837 C C . ALA A 1 105 ? -18.261 -8.075 35.946 1.00 67.19 105 ALA A C 1
ATOM 839 O O . ALA A 1 105 ? -19.449 -8.357 35.776 1.00 67.19 105 ALA A O 1
ATOM 840 N N . ILE A 1 106 ? -17.332 -9.002 36.177 1.00 70.31 106 ILE A N 1
ATOM 841 C CA . ILE A 1 106 ? -17.647 -10.400 36.456 1.00 70.31 106 ILE A CA 1
ATOM 842 C C . ILE A 1 106 ? -18.233 -10.429 37.868 1.00 70.31 106 ILE A C 1
ATOM 844 O O . ILE A 1 106 ? -17.507 -10.339 38.855 1.00 70.31 106 ILE A O 1
ATOM 848 N N . ARG A 1 107 ? -19.562 -10.501 37.979 1.00 68.75 107 ARG A N 1
ATOM 849 C CA . ARG A 1 107 ? -20.213 -10.832 39.249 1.00 68.75 107 ARG A CA 1
ATOM 850 C C . ARG A 1 107 ? -20.133 -12.345 39.414 1.00 68.75 107 ARG A C 1
ATOM 852 O O . ARG A 1 107 ? -20.805 -13.061 38.677 1.00 68.75 107 ARG A O 1
ATOM 859 N N . GLN A 1 108 ? -19.314 -12.819 40.351 1.00 64.19 108 GLN A N 1
ATOM 860 C CA . GLN A 1 108 ? -19.426 -14.196 40.828 1.00 64.19 108 GLN A CA 1
ATOM 861 C C . GLN A 1 108 ? -20.810 -14.358 41.464 1.00 64.19 108 GLN A C 1
ATOM 863 O O . GLN A 1 108 ? -21.100 -13.761 42.498 1.00 64.19 108 GLN A O 1
ATOM 868 N N . LEU A 1 109 ? -21.683 -15.121 40.810 1.00 64.56 109 LEU A N 1
ATOM 869 C CA . LEU A 1 109 ? -22.925 -15.636 41.387 1.00 64.56 109 LEU A CA 1
ATOM 870 C C . LEU A 1 109 ? -22.608 -16.977 42.062 1.00 64.56 109 LEU A C 1
ATOM 872 O O . LEU A 1 109 ? -23.178 -17.999 41.703 1.00 64.56 109 LEU A O 1
ATOM 876 N N . ASP A 1 110 ? -21.648 -16.979 42.988 1.00 64.75 110 ASP A N 1
ATOM 877 C CA . ASP A 1 110 ? -21.232 -18.211 43.675 1.00 64.75 110 ASP A CA 1
ATOM 878 C C . ASP A 1 110 ? -21.969 -18.415 45.009 1.00 64.75 110 ASP A C 1
ATOM 880 O O . ASP A 1 110 ? -21.819 -19.457 45.641 1.00 64.75 110 ASP A O 1
ATOM 884 N N . GLU A 1 111 ? -22.829 -17.477 45.422 1.00 67.12 111 GLU A N 1
ATOM 885 C CA . GLU A 1 111 ? -23.644 -17.632 46.628 1.00 67.12 111 GLU A CA 1
ATOM 886 C C . GLU A 1 111 ? -25.134 -17.688 46.279 1.00 67.12 111 GLU A C 1
ATOM 888 O O . GLU A 1 111 ? -25.738 -16.712 45.824 1.00 67.12 111 GLU A O 1
ATOM 893 N N . LEU A 1 112 ? -25.728 -18.867 46.503 1.00 62.03 112 LEU A N 1
ATOM 894 C CA . LEU A 1 112 ? -27.176 -19.026 46.557 1.00 62.03 112 LEU A CA 1
ATOM 895 C C . LEU A 1 112 ? -27.704 -18.096 47.666 1.00 62.03 112 LEU A C 1
ATOM 897 O O . LEU A 1 112 ? -27.184 -18.154 48.784 1.00 62.03 112 LEU A O 1
ATOM 901 N N . PRO A 1 113 ? -28.732 -17.268 47.410 1.00 66.31 113 PRO A N 1
ATOM 902 C CA . PRO A 1 113 ? -29.389 -16.499 48.460 1.00 66.31 113 PRO A CA 1
ATOM 903 C C . PRO A 1 113 ? -29.756 -17.418 49.627 1.00 66.31 113 PRO A C 1
ATOM 905 O O . PRO A 1 113 ? -30.294 -18.502 49.398 1.00 66.31 113 PRO A O 1
ATOM 908 N N . ALA A 1 114 ? -29.497 -16.993 50.868 1.00 66.00 114 ALA A N 1
ATOM 909 C CA . ALA A 1 114 ? -29.752 -17.802 52.068 1.00 66.00 114 ALA A CA 1
ATOM 910 C C . ALA A 1 114 ? -31.196 -18.345 52.142 1.00 66.00 114 ALA A C 1
ATOM 912 O O . ALA A 1 114 ? -31.442 -19.402 52.714 1.00 66.00 114 ALA A O 1
ATOM 913 N N . GLU A 1 115 ? -32.135 -1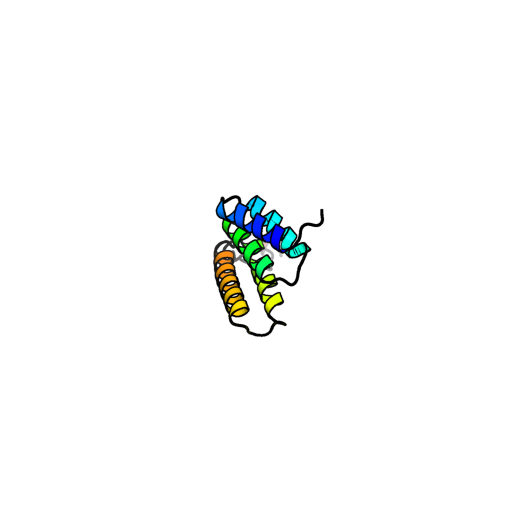7.648 51.501 1.00 64.75 115 GLU A N 1
ATOM 914 C CA . GLU A 1 115 ? -33.547 -18.012 51.353 1.00 64.75 115 GLU A CA 1
ATOM 915 C C . GLU A 1 115 ? -33.772 -19.314 50.560 1.00 64.75 115 GLU A C 1
ATOM 917 O O . GLU A 1 115 ? -34.743 -20.023 50.804 1.00 64.75 115 GLU A O 1
ATOM 922 N N . LEU A 1 116 ? -32.871 -19.650 49.632 1.00 59.44 116 LEU A N 1
ATOM 923 C CA . LEU A 1 116 ? -32.920 -20.863 48.809 1.00 59.44 116 LEU A CA 1
ATOM 924 C C . LEU A 1 116 ? -32.053 -22.004 49.366 1.00 59.44 116 LEU A C 1
ATOM 926 O O . LEU A 1 116 ? -32.127 -23.118 48.859 1.00 59.44 116 LEU A O 1
ATOM 930 N N . ALA A 1 117 ? -31.246 -21.750 50.400 1.00 60.06 117 ALA A N 1
ATOM 931 C CA . ALA A 1 117 ? -30.419 -22.767 51.056 1.00 60.06 117 ALA A CA 1
ATOM 932 C C . ALA A 1 117 ? -31.188 -23.601 52.106 1.00 60.06 117 ALA A C 1
ATOM 934 O O . ALA A 1 117 ? -30.626 -24.543 52.662 1.00 60.06 117 ALA A O 1
ATOM 935 N N . ALA A 1 118 ? -32.445 -23.244 52.398 1.00 61.69 118 ALA A N 1
ATOM 936 C CA . ALA A 1 118 ? -33.261 -23.828 53.468 1.00 61.69 118 ALA A CA 1
ATOM 937 C C . ALA A 1 118 ? -34.516 -24.592 52.981 1.00 61.69 118 ALA A C 1
ATOM 939 O O . ALA A 1 118 ? -35.378 -24.910 53.803 1.00 61.69 118 ALA A O 1
ATOM 940 N N . LEU A 1 119 ? -34.628 -24.874 51.676 1.00 57.62 119 LEU A N 1
ATOM 941 C CA . LEU A 1 119 ? -35.634 -25.777 51.087 1.00 57.62 119 LEU A CA 1
ATOM 942 C C . LEU A 1 119 ? -35.034 -27.168 50.859 1.00 57.62 119 LEU A C 1
ATOM 944 O O . LEU A 1 119 ? -35.764 -28.154 51.102 1.00 57.62 119 LEU A O 1
#

Sequence (119 aa):
MSTTFDACKDRGNTCFRNQNYLEALVWYDKCVSIDPASPVAHSNRAMCLIKLGRGPDAQTACQEGLERLKPLPATPELQKIRQKLLYRLQLAQQLLPQQQWREIAIRQLDELPAELAAL

pLDDT: mean 89.76, std 14.35, range [42.94, 98.62]